Protein AF-A0A660V8K4-F1 (afdb_monomer_lite)

Structure (mmCIF, N/CA/C/O backbone):
data_AF-A0A660V8K4-F1
#
_entry.id   AF-A0A660V8K4-F1
#
loop_
_atom_site.group_PDB
_atom_site.id
_atom_site.type_symbol
_atom_site.label_atom_id
_atom_site.label_alt_id
_atom_site.label_comp_id
_atom_site.label_asym_id
_atom_site.label_entity_id
_atom_site.label_seq_id
_atom_site.pdbx_PDB_ins_code
_atom_site.Cartn_x
_atom_site.Cartn_y
_atom_site.Cartn_z
_atom_site.occupancy
_atom_site.B_iso_or_equiv
_atom_site.auth_seq_id
_atom_site.auth_comp_id
_atom_site.auth_asym_id
_atom_site.auth_atom_id
_atom_site.pdbx_PDB_model_num
ATOM 1 N N . ILE A 1 1 ? -31.124 21.808 49.977 1.00 45.78 1 ILE A N 1
ATOM 2 C CA . ILE A 1 1 ? -29.850 21.277 49.441 1.00 45.78 1 ILE A CA 1
ATOM 3 C C . ILE A 1 1 ? -30.256 20.210 48.441 1.00 45.78 1 ILE A C 1
ATOM 5 O O . ILE A 1 1 ? -30.903 19.254 48.846 1.00 45.78 1 ILE A O 1
ATOM 9 N N . GLY A 1 2 ? -30.081 20.495 47.149 1.00 57.16 2 GLY A N 1
ATOM 10 C CA . GLY A 1 2 ? -30.607 19.678 46.055 1.00 57.16 2 GLY A CA 1
ATOM 11 C C . GLY A 1 2 ? -29.902 18.330 45.997 1.00 57.16 2 GLY A C 1
ATOM 12 O O . GLY A 1 2 ? -28.682 18.285 45.872 1.00 57.16 2 GLY A O 1
ATOM 13 N N . GLY A 1 3 ? -30.671 17.253 46.140 1.00 69.81 3 GLY A N 1
ATOM 14 C CA . GLY A 1 3 ? -30.192 15.905 45.860 1.00 69.81 3 GLY A CA 1
ATOM 15 C C . GLY A 1 3 ? -29.973 15.713 44.360 1.00 69.81 3 GLY A C 1
ATOM 16 O O . GLY A 1 3 ? -30.538 16.446 43.546 1.00 69.81 3 GLY A O 1
ATOM 17 N N . ALA A 1 4 ? -29.150 14.729 44.004 1.00 77.06 4 ALA A N 1
ATOM 18 C CA . ALA A 1 4 ? -29.014 14.294 42.620 1.00 77.06 4 ALA A CA 1
ATOM 19 C C . ALA A 1 4 ? -30.390 13.886 42.063 1.00 77.06 4 ALA A C 1
ATOM 21 O O . ALA A 1 4 ? -31.110 13.103 42.686 1.00 77.06 4 ALA A O 1
ATOM 22 N N . THR A 1 5 ? -30.755 14.450 40.913 1.00 86.00 5 THR A N 1
ATOM 23 C CA . THR A 1 5 ? -31.985 14.121 40.185 1.00 86.00 5 THR A CA 1
ATOM 24 C C . THR A 1 5 ? -31.829 12.802 39.430 1.00 86.00 5 THR A C 1
ATOM 26 O O . THR A 1 5 ? -30.716 12.307 39.246 1.00 86.00 5 THR A O 1
ATOM 29 N N . GLU A 1 6 ? -32.942 12.249 38.950 1.00 85.25 6 GLU A N 1
ATOM 30 C CA . GLU A 1 6 ? -32.967 11.035 38.123 1.00 85.25 6 GLU A CA 1
ATOM 31 C C . GLU A 1 6 ? -32.012 11.124 36.916 1.00 85.25 6 GLU A C 1
ATOM 33 O O . GLU A 1 6 ? -31.232 10.208 36.667 1.00 85.25 6 GLU A O 1
ATOM 38 N N . GLU A 1 7 ? -31.965 12.274 36.238 1.00 86.88 7 GLU A N 1
ATOM 39 C CA . GLU A 1 7 ? -31.043 12.525 35.119 1.00 86.88 7 GLU A CA 1
ATOM 40 C C . GLU A 1 7 ? -29.567 12.345 35.506 1.00 86.88 7 GLU A C 1
ATOM 42 O O . GLU A 1 7 ? -28.760 11.856 34.714 1.00 86.88 7 GLU A O 1
ATOM 47 N N . THR A 1 8 ? -29.204 12.691 36.746 1.00 87.75 8 THR A N 1
ATOM 48 C CA . THR A 1 8 ? -27.831 12.526 37.243 1.00 87.75 8 THR A CA 1
ATOM 49 C C . THR A 1 8 ? -27.477 11.047 37.403 1.00 87.75 8 THR A C 1
ATOM 51 O O . THR A 1 8 ? -26.351 10.649 37.108 1.00 87.75 8 THR A O 1
ATOM 54 N N . ILE A 1 9 ? -28.433 10.221 37.840 1.00 86.62 9 ILE A N 1
ATOM 55 C CA . ILE A 1 9 ? -28.253 8.768 37.937 1.00 86.62 9 ILE A CA 1
ATOM 56 C C . ILE A 1 9 ? -28.098 8.153 36.548 1.00 86.62 9 ILE A C 1
ATOM 58 O O . ILE A 1 9 ? -27.158 7.390 36.329 1.00 86.62 9 ILE A O 1
ATOM 62 N N . ILE A 1 10 ? -28.947 8.537 35.593 1.00 89.00 10 ILE A N 1
ATOM 63 C CA . ILE A 1 10 ? -28.867 8.049 34.208 1.00 89.00 10 ILE A CA 1
ATOM 64 C C . ILE A 1 10 ? -27.494 8.372 33.602 1.00 89.00 10 ILE A C 1
ATOM 66 O O . ILE A 1 10 ? -26.856 7.499 33.011 1.00 89.00 10 ILE A O 1
ATOM 70 N N . ALA A 1 11 ? -26.993 9.594 33.803 1.00 90.38 11 ALA A N 1
ATOM 71 C CA . ALA A 1 11 ? -25.676 9.998 33.317 1.00 90.38 11 ALA A CA 1
ATOM 72 C C . ALA A 1 11 ? -24.533 9.182 33.951 1.00 90.38 11 ALA A C 1
ATOM 74 O O . ALA A 1 11 ? -23.645 8.720 33.235 1.00 90.38 11 ALA A O 1
ATOM 75 N N . ARG A 1 12 ? -24.577 8.947 35.271 1.00 88.69 12 ARG A N 1
ATOM 76 C CA . ARG A 1 12 ? -23.584 8.124 35.989 1.00 88.69 12 ARG A CA 1
ATOM 77 C C . ARG A 1 12 ? -23.581 6.671 35.515 1.00 88.69 12 ARG A C 1
ATOM 79 O O . ARG A 1 12 ? -22.513 6.084 35.347 1.00 88.69 12 ARG A O 1
ATOM 86 N N . VAL A 1 13 ? -24.760 6.094 35.273 1.00 89.94 13 VAL A N 1
ATOM 87 C CA . VAL A 1 13 ? -24.896 4.746 34.697 1.00 89.94 13 VAL A CA 1
ATOM 88 C C . VAL A 1 13 ? -24.304 4.708 33.290 1.00 89.94 13 VAL A C 1
ATOM 90 O O . VAL A 1 13 ? -23.501 3.823 32.995 1.00 89.94 13 VAL A O 1
ATOM 93 N N . GLY A 1 14 ? -24.611 5.702 32.453 1.00 91.06 14 GLY A N 1
ATOM 94 C CA . GLY A 1 14 ? -24.040 5.828 31.111 1.00 91.06 14 GLY A CA 1
ATOM 95 C C . GLY A 1 14 ? -22.510 5.916 31.119 1.00 91.06 14 GLY A C 1
ATOM 96 O O . GLY A 1 14 ? -21.842 5.164 30.409 1.00 91.06 14 GLY A O 1
ATOM 97 N N . GLU A 1 15 ? -21.937 6.768 31.970 1.00 90.62 15 GLU A N 1
ATOM 98 C CA . GLU A 1 15 ? -20.483 6.885 32.140 1.00 90.62 15 GLU A CA 1
ATOM 99 C C . GLU A 1 15 ? -19.859 5.566 32.620 1.00 90.62 15 GLU A C 1
ATOM 101 O O . GLU A 1 15 ? -18.829 5.124 32.097 1.00 90.62 15 GLU A O 1
ATOM 106 N N . GLY A 1 16 ? -20.500 4.904 33.587 1.00 90.31 16 GLY A N 1
ATOM 107 C CA . GLY A 1 16 ? -20.070 3.612 34.108 1.00 90.31 16 GLY A CA 1
ATOM 108 C C . GLY A 1 16 ? -19.994 2.543 33.019 1.00 90.31 16 GLY A C 1
ATOM 109 O O . GLY A 1 16 ? -19.004 1.803 32.963 1.00 90.31 16 GLY A O 1
ATOM 110 N N . ILE A 1 17 ? -21.000 2.488 32.141 1.00 90.19 17 ILE A N 1
ATOM 111 C CA . ILE A 1 17 ? -21.063 1.561 31.004 1.00 90.19 17 ILE A CA 1
ATOM 112 C C . ILE A 1 17 ? -19.926 1.854 30.023 1.00 90.19 17 ILE A C 1
ATOM 114 O O . ILE A 1 17 ? -19.121 0.965 29.739 1.00 90.19 17 ILE A O 1
ATOM 118 N N . VAL A 1 18 ? -19.795 3.105 29.568 1.00 91.62 18 VAL A N 1
ATOM 119 C CA . VAL A 1 18 ? -18.765 3.508 28.593 1.00 91.62 18 VAL A CA 1
ATOM 120 C C . VAL A 1 18 ? -17.361 3.231 29.125 1.00 91.62 18 VAL A C 1
ATOM 122 O O . VAL A 1 18 ? -16.522 2.677 28.414 1.00 91.62 18 VAL A O 1
ATOM 125 N N . THR A 1 19 ? -17.115 3.540 30.397 1.00 90.50 19 THR A N 1
ATOM 126 C CA . THR A 1 19 ? -15.820 3.296 31.041 1.00 90.50 19 THR A CA 1
ATOM 127 C C . THR A 1 19 ? -15.507 1.806 31.102 1.00 90.50 19 THR A C 1
ATOM 129 O O . THR A 1 19 ? -14.387 1.399 30.809 1.00 90.50 19 THR A O 1
ATOM 132 N N . THR A 1 20 ? -16.483 0.971 31.466 1.00 89.56 20 THR A N 1
ATOM 133 C CA . THR A 1 20 ? -16.289 -0.484 31.572 1.00 89.56 20 THR A CA 1
ATOM 134 C C . THR A 1 20 ? -15.977 -1.109 30.212 1.00 89.56 20 THR A C 1
ATOM 136 O O . THR A 1 20 ? -15.057 -1.918 30.116 1.00 89.56 20 THR A O 1
ATOM 139 N N . ILE A 1 21 ? -16.666 -0.674 29.152 1.00 89.50 21 ILE A N 1
ATOM 140 C CA . ILE A 1 21 ? -16.390 -1.114 27.777 1.00 89.50 21 ILE A CA 1
ATOM 141 C C . ILE A 1 21 ? -15.005 -0.636 27.321 1.00 89.50 21 ILE A C 1
ATOM 143 O O . ILE A 1 21 ? -14.232 -1.422 26.780 1.00 89.50 21 ILE A O 1
ATOM 147 N N . GLY A 1 22 ? -14.661 0.630 27.579 1.00 88.50 22 GLY A N 1
ATOM 148 C CA . GLY A 1 22 ? -13.367 1.209 27.201 1.00 88.50 22 GLY A CA 1
ATOM 149 C C . GLY A 1 22 ? -12.169 0.628 27.960 1.00 88.50 22 GLY A C 1
ATOM 150 O O . GLY A 1 22 ? -11.049 0.669 27.461 1.00 88.50 22 GLY A O 1
ATOM 151 N N . SER A 1 23 ? -12.401 0.062 29.147 1.00 88.50 23 SER A N 1
ATOM 152 C CA . SER A 1 23 ? -11.371 -0.604 29.957 1.00 88.50 23 SER A CA 1
ATOM 153 C C . SER A 1 23 ? -11.118 -2.053 29.528 1.00 88.50 23 SER A C 1
ATOM 155 O O . SER A 1 23 ? -10.160 -2.672 29.994 1.00 88.50 23 SER A O 1
ATOM 157 N N . ALA A 1 24 ? -11.986 -2.628 28.692 1.00 88.75 24 ALA A N 1
ATOM 158 C CA . ALA A 1 24 ? -11.856 -4.009 28.260 1.00 88.75 24 ALA A CA 1
ATOM 159 C C . ALA A 1 24 ? -10.699 -4.169 27.263 1.00 88.75 24 ALA A C 1
ATOM 161 O O . ALA A 1 24 ? -10.518 -3.367 26.350 1.00 88.75 24 ALA A O 1
ATOM 162 N N . ILE A 1 25 ? -9.936 -5.256 27.408 1.00 87.75 25 ILE A N 1
ATOM 163 C CA . ILE A 1 25 ? -8.772 -5.552 26.552 1.00 87.75 25 ILE A CA 1
ATOM 164 C C . ILE A 1 25 ? -9.200 -5.736 25.092 1.00 87.75 25 ILE A C 1
ATOM 166 O O . ILE A 1 25 ? -8.488 -5.351 24.166 1.00 87.75 25 ILE A O 1
ATOM 170 N N . THR A 1 26 ? -10.369 -6.340 24.874 1.00 87.75 26 THR A N 1
ATOM 171 C CA . THR A 1 26 ? -10.935 -6.534 23.540 1.00 87.75 26 THR A CA 1
ATOM 172 C C . THR A 1 26 ? -12.435 -6.279 23.571 1.00 87.75 26 THR A C 1
ATOM 174 O O . THR A 1 26 ? -13.109 -6.630 24.534 1.00 87.75 26 THR A O 1
ATOM 177 N N . TYR A 1 27 ? -12.996 -5.740 22.489 1.00 83.75 27 TYR A N 1
ATOM 178 C CA . TYR A 1 27 ? -14.453 -5.613 22.376 1.00 83.75 27 TYR A CA 1
ATOM 179 C C . TYR A 1 27 ? -15.152 -6.990 22.392 1.00 83.75 27 TYR A C 1
ATOM 181 O O . TYR A 1 27 ? -16.291 -7.104 22.830 1.00 83.75 27 TYR A O 1
ATOM 189 N N . LYS A 1 28 ? -14.454 -8.055 21.962 1.00 86.81 28 LYS A N 1
ATOM 190 C CA . LYS A 1 28 ? -14.974 -9.430 21.963 1.00 86.81 28 LYS A CA 1
ATOM 191 C C . LYS A 1 28 ? -15.277 -9.943 23.365 1.00 86.81 28 LYS A C 1
ATOM 193 O O . LYS A 1 28 ? -16.329 -10.536 23.552 1.00 86.81 28 LYS A O 1
ATOM 198 N N . SER A 1 29 ? -14.420 -9.664 24.350 1.00 87.69 29 SER A N 1
ATOM 199 C CA . SER A 1 29 ? -14.671 -10.102 25.730 1.00 87.69 29 SER A CA 1
ATOM 200 C C . SER A 1 29 ? -15.931 -9.471 26.326 1.00 87.69 29 SER A C 1
ATOM 202 O O . SER A 1 29 ? -16.556 -10.056 27.201 1.00 87.69 29 SER A O 1
ATOM 204 N N . VAL A 1 30 ? -16.308 -8.282 25.850 1.00 88.62 30 VAL A N 1
ATOM 205 C CA . VAL A 1 30 ? -17.554 -7.614 26.247 1.00 88.62 30 VAL A CA 1
ATOM 206 C C . VAL A 1 30 ? -18.763 -8.257 25.559 1.00 88.62 30 VAL A C 1
ATOM 208 O O . VAL A 1 30 ? -19.791 -8.453 26.195 1.00 88.62 30 VAL A O 1
ATOM 211 N N . LEU A 1 31 ? -18.630 -8.630 24.282 1.00 88.38 31 LEU A N 1
ATOM 212 C CA . LEU A 1 31 ? -19.688 -9.309 23.522 1.00 88.38 31 LEU A CA 1
ATOM 213 C C . LEU A 1 31 ? -19.955 -10.744 23.994 1.00 88.38 31 LEU A C 1
ATOM 215 O O . LEU A 1 31 ? -21.084 -11.208 23.908 1.00 88.38 31 LEU A O 1
ATOM 219 N N . GLU A 1 32 ? -18.934 -11.453 24.476 1.00 89.44 32 GLU A N 1
ATOM 220 C CA . GLU A 1 32 ? -19.084 -12.818 24.997 1.00 89.44 32 GLU A CA 1
ATOM 221 C C . GLU A 1 32 ? -19.920 -12.867 26.282 1.00 89.44 32 GLU A C 1
ATOM 223 O O . GLU A 1 32 ? -20.576 -13.873 26.548 1.00 89.44 32 GLU A O 1
ATOM 228 N N . ASN A 1 33 ? -19.895 -11.798 27.083 1.00 89.50 33 ASN A N 1
ATOM 229 C CA . ASN A 1 33 ? -20.639 -11.717 28.334 1.00 89.50 33 ASN A CA 1
ATOM 230 C C . ASN A 1 33 ? -21.046 -10.264 28.665 1.00 89.50 33 ASN A C 1
ATOM 232 O O . ASN A 1 33 ? -20.397 -9.615 29.497 1.00 89.50 33 ASN A O 1
ATOM 236 N N . PRO A 1 34 ? -22.118 -9.742 28.038 1.00 89.19 34 PRO A N 1
ATOM 237 C CA . PRO A 1 34 ? -22.562 -8.362 28.237 1.00 89.19 34 PRO A CA 1
ATOM 238 C C . PRO A 1 34 ? -23.011 -8.089 29.681 1.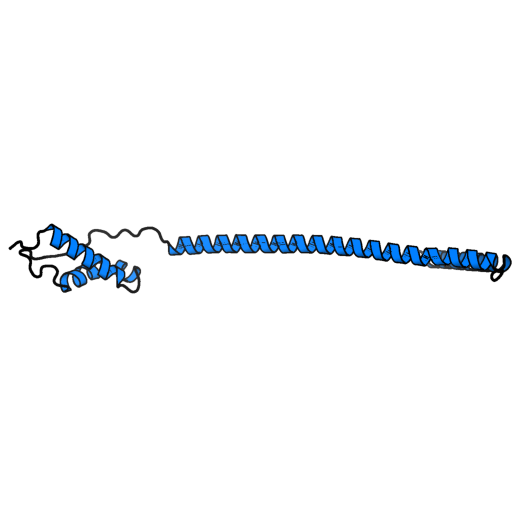00 89.19 34 PRO A C 1
ATOM 240 O O . PRO A 1 34 ? -22.756 -7.001 30.199 1.00 89.19 34 PRO A O 1
ATOM 243 N N . ASP A 1 35 ? -23.552 -9.087 30.389 1.00 89.94 35 ASP A N 1
ATOM 244 C CA . ASP A 1 35 ? -23.944 -8.983 31.807 1.00 89.94 35 ASP A CA 1
ATOM 245 C C . ASP A 1 35 ? -22.766 -8.637 32.738 1.00 89.94 35 ASP A C 1
ATOM 247 O O . ASP A 1 35 ? -22.945 -8.189 33.873 1.00 89.94 35 ASP A O 1
ATOM 251 N N . GLY A 1 36 ? -21.526 -8.832 32.280 1.00 89.19 36 GLY A N 1
ATOM 252 C CA . GLY A 1 36 ? -20.341 -8.362 32.992 1.00 89.19 36 GLY A CA 1
ATOM 253 C C . GLY A 1 36 ? -20.317 -6.839 33.158 1.00 89.19 36 GLY A C 1
ATOM 254 O O . GLY A 1 36 ? -19.850 -6.346 34.187 1.00 89.19 36 GLY A O 1
ATOM 255 N N . ILE A 1 37 ? -20.863 -6.094 32.189 1.00 89.75 37 ILE A N 1
ATOM 256 C CA . ILE A 1 37 ? -20.96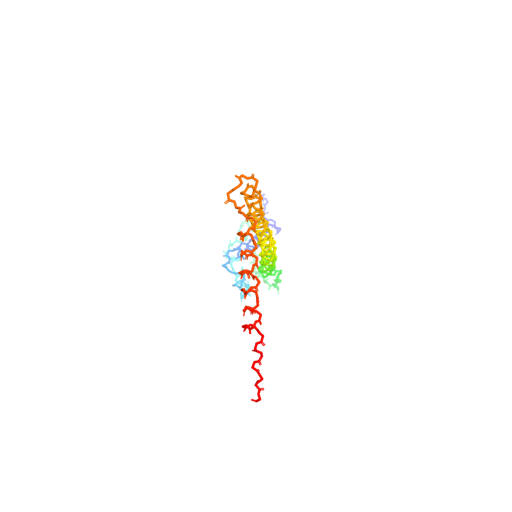0 -4.633 32.249 1.00 89.75 37 ILE A CA 1
ATOM 257 C C . ILE A 1 37 ? -21.870 -4.225 33.405 1.00 89.75 37 ILE A C 1
ATOM 259 O O . ILE A 1 37 ? -21.453 -3.433 34.246 1.00 89.75 37 ILE A O 1
ATOM 263 N N . SER A 1 38 ? -23.085 -4.772 33.484 1.00 90.38 38 SER A N 1
ATOM 264 C CA . SER A 1 38 ? -24.061 -4.370 34.501 1.00 90.38 38 SER A CA 1
ATOM 265 C C . SER A 1 38 ? -23.540 -4.614 35.915 1.00 90.38 38 SER A C 1
ATOM 267 O O . SER A 1 38 ? -23.605 -3.715 36.753 1.00 90.38 38 SER A O 1
ATOM 269 N N . LYS A 1 39 ? -22.912 -5.770 36.167 1.00 89.25 39 LYS A N 1
ATOM 270 C CA . LYS A 1 39 ? -22.291 -6.090 37.466 1.00 89.25 39 LYS A CA 1
ATOM 271 C C . LYS A 1 39 ? -21.144 -5.147 37.821 1.00 89.25 39 LYS A C 1
ATOM 273 O O . LYS A 1 39 ? -21.069 -4.669 38.953 1.00 89.25 39 LYS A O 1
ATOM 278 N N . ALA A 1 40 ? -20.257 -4.864 36.868 1.00 88.38 40 ALA A N 1
ATOM 279 C CA . ALA A 1 40 ? -19.140 -3.949 37.090 1.00 88.38 40 ALA A CA 1
ATOM 280 C C . ALA A 1 40 ? -19.624 -2.513 37.353 1.00 88.38 40 ALA A C 1
ATOM 282 O O . ALA A 1 40 ? -19.062 -1.816 38.197 1.00 88.38 40 ALA A O 1
ATOM 283 N N . VAL A 1 41 ? -20.692 -2.088 36.680 1.00 89.31 41 VAL A N 1
ATOM 284 C CA . VAL A 1 41 ? -21.308 -0.764 36.833 1.00 89.31 41 VAL A CA 1
ATOM 285 C C . VAL A 1 41 ? -22.049 -0.639 38.170 1.00 89.31 41 VAL A C 1
ATOM 287 O O . VAL A 1 41 ? -21.836 0.344 38.877 1.00 89.31 41 VAL A O 1
ATOM 290 N N . LEU A 1 42 ? -22.812 -1.658 38.580 1.00 88.56 42 LEU A N 1
ATOM 291 C CA . LEU A 1 42 ? -23.452 -1.741 39.904 1.00 88.56 42 LEU A CA 1
ATOM 292 C C . LEU A 1 42 ? -22.422 -1.707 41.046 1.00 88.56 42 LEU A C 1
ATOM 294 O O . LEU A 1 42 ? -22.614 -1.000 42.032 1.00 88.56 42 LEU A O 1
ATOM 298 N N . SER A 1 43 ? -21.284 -2.397 40.894 1.00 86.06 43 SER A N 1
ATOM 299 C CA . SER A 1 43 ? -20.228 -2.439 41.922 1.00 86.06 43 SER A CA 1
ATOM 300 C C . SER A 1 43 ? -19.565 -1.087 42.222 1.00 86.06 43 SER A C 1
ATOM 302 O O . SER A 1 43 ? -18.946 -0.929 43.273 1.00 86.06 43 SER A O 1
ATOM 304 N N . LYS A 1 44 ? -19.701 -0.099 41.326 1.00 85.50 44 LYS A N 1
ATOM 305 C CA . LYS A 1 44 ? -19.132 1.248 41.491 1.00 85.50 44 LYS A CA 1
ATOM 306 C C . LYS A 1 44 ? -19.966 2.170 42.394 1.00 85.50 44 LYS A C 1
ATOM 308 O O . LYS A 1 44 ? -19.495 3.264 42.688 1.00 85.50 44 LYS A O 1
ATOM 313 N N . GLY A 1 45 ? -21.156 1.752 42.845 1.00 82.88 45 GLY A N 1
ATOM 314 C CA . GLY A 1 45 ? -21.973 2.510 43.808 1.00 82.88 45 GLY A CA 1
ATOM 315 C C . GLY A 1 45 ? -22.492 3.843 43.257 1.00 82.88 45 GLY A C 1
ATOM 316 O O . GLY A 1 45 ? -22.237 4.907 43.818 1.00 82.88 45 GLY A O 1
ATOM 317 N N . LEU A 1 46 ? -23.171 3.799 42.109 1.00 83.56 46 LEU A N 1
ATOM 318 C CA . LEU A 1 46 ? -23.607 4.986 41.354 1.00 83.56 46 LEU A CA 1
ATOM 319 C C . LEU A 1 46 ? -24.750 5.770 42.024 1.00 83.56 46 LEU A C 1
ATOM 321 O O . LEU A 1 46 ? -24.929 6.965 41.763 1.00 83.56 46 LEU A O 1
ATOM 325 N N . ASP A 1 47 ? -25.482 5.092 42.900 1.00 82.94 47 ASP A N 1
ATOM 326 C CA . ASP A 1 47 ? -26.563 5.568 43.760 1.00 82.94 47 ASP A CA 1
ATOM 327 C C . ASP A 1 47 ? -26.069 6.350 44.992 1.00 82.94 47 ASP A C 1
ATOM 329 O O . ASP A 1 47 ? -26.859 7.021 45.666 1.00 82.94 47 ASP A O 1
ATOM 333 N N . ALA A 1 48 ? -24.755 6.353 45.251 1.00 83.38 48 ALA A N 1
ATOM 334 C CA . ALA A 1 48 ? -24.160 7.061 46.377 1.00 83.38 48 ALA A CA 1
ATOM 335 C C . ALA A 1 48 ? -24.503 8.564 46.374 1.00 83.38 48 ALA A C 1
ATOM 337 O O . ALA A 1 48 ? -24.269 9.302 45.403 1.00 83.38 48 ALA A O 1
ATOM 338 N N . GLY A 1 49 ? -25.035 9.029 47.509 1.00 80.25 49 GLY A N 1
ATOM 339 C CA . GLY A 1 49 ? -25.413 10.428 47.721 1.00 80.25 49 GLY A CA 1
ATOM 340 C C . GLY A 1 49 ? -26.698 10.849 47.003 1.00 80.25 49 GLY A C 1
ATOM 341 O O . GLY A 1 49 ? -26.907 12.044 46.787 1.00 80.25 49 GLY A O 1
ATOM 342 N N . THR A 1 50 ? -27.543 9.891 46.616 1.00 83.75 50 THR A N 1
ATOM 343 C CA . THR A 1 50 ? -28.829 10.141 45.952 1.00 83.75 50 THR A CA 1
ATOM 344 C C . THR A 1 50 ? -29.985 9.528 46.749 1.00 83.75 50 THR A C 1
ATOM 346 O O . THR A 1 50 ? -29.761 8.747 47.669 1.00 83.75 50 THR A O 1
ATOM 349 N N . ALA A 1 51 ? -31.226 9.915 46.437 1.00 85.62 51 ALA A N 1
ATOM 350 C CA . ALA A 1 51 ? -32.427 9.318 47.036 1.00 85.62 51 ALA A CA 1
ATOM 351 C C . ALA A 1 51 ? -32.943 8.093 46.252 1.00 85.62 51 ALA A C 1
ATOM 353 O O . ALA A 1 51 ? -34.020 7.584 46.556 1.00 85.62 51 ALA A O 1
ATOM 354 N N . PHE A 1 52 ? -32.207 7.663 45.224 1.00 84.19 52 PHE A N 1
ATOM 355 C CA . PHE A 1 52 ? -32.563 6.557 44.343 1.00 84.19 52 PHE A CA 1
ATOM 356 C C . PHE A 1 52 ? -31.708 5.333 44.670 1.00 84.19 52 PHE A C 1
ATOM 358 O O . PHE A 1 52 ? -30.547 5.476 45.038 1.00 84.19 52 PHE A O 1
ATOM 365 N N . GLU A 1 53 ? -32.278 4.145 44.490 1.00 85.12 53 GLU A N 1
ATOM 366 C CA . GLU A 1 53 ? -31.588 2.859 44.612 1.00 85.12 53 GLU A CA 1
ATOM 367 C C . GLU A 1 53 ? -31.691 2.126 43.269 1.00 85.12 53 GLU A C 1
ATOM 369 O O . GLU A 1 53 ? -32.774 2.038 42.682 1.00 85.12 53 GLU A O 1
ATOM 374 N N . ILE A 1 54 ? -30.562 1.637 42.752 1.00 85.94 54 ILE A N 1
ATOM 375 C CA . ILE A 1 54 ? -30.524 0.912 41.477 1.00 85.94 54 ILE A CA 1
ATOM 376 C C . ILE A 1 54 ? -30.750 -0.572 41.764 1.00 85.94 54 ILE A C 1
ATOM 378 O O . ILE A 1 54 ? -29.883 -1.232 42.328 1.00 85.94 54 ILE A O 1
ATOM 382 N N . LEU A 1 55 ? -31.899 -1.107 41.344 1.00 89.25 55 LEU A N 1
ATOM 383 C CA . LEU A 1 55 ? -32.245 -2.510 41.586 1.00 89.25 55 LEU A CA 1
ATOM 384 C C . LEU A 1 55 ? -31.504 -3.466 40.635 1.00 89.25 55 LEU A C 1
ATOM 386 O O . LEU A 1 55 ? -30.840 -4.405 41.071 1.00 89.25 55 LEU A O 1
ATOM 390 N N . SER A 1 56 ? -31.612 -3.222 39.328 1.00 88.38 56 SER A N 1
ATOM 391 C CA . SER A 1 56 ? -30.921 -3.977 38.281 1.00 88.38 56 SER A CA 1
ATOM 392 C C . SER A 1 56 ? -30.579 -3.075 37.100 1.00 88.38 56 SER A C 1
ATOM 394 O O . SER A 1 56 ? -31.186 -2.024 36.889 1.00 88.38 56 SER A O 1
ATOM 396 N N . ILE A 1 57 ? -29.573 -3.494 36.337 1.00 88.38 57 ILE A N 1
ATOM 397 C CA . ILE A 1 57 ? -29.227 -2.919 35.040 1.00 88.38 57 ILE A CA 1
ATOM 398 C C . ILE A 1 57 ? -29.215 -4.091 34.069 1.00 88.38 57 ILE A C 1
ATOM 400 O O . ILE A 1 57 ? -28.360 -4.968 34.181 1.00 88.38 57 ILE A O 1
ATOM 404 N N . ASP A 1 58 ? -30.150 -4.094 33.131 1.00 91.00 58 ASP A N 1
ATOM 405 C CA . ASP A 1 58 ? -30.302 -5.168 32.156 1.00 91.00 58 ASP A CA 1
ATOM 406 C C . ASP A 1 58 ? -29.930 -4.660 30.761 1.00 91.00 58 ASP A C 1
ATOM 408 O O . ASP A 1 58 ? -30.255 -3.532 30.382 1.00 91.00 58 ASP A O 1
ATOM 412 N N . ILE A 1 59 ? -29.221 -5.490 29.996 1.00 89.25 59 ILE A N 1
ATOM 413 C CA . ILE A 1 59 ? -28.850 -5.190 28.611 1.00 89.25 59 ILE A CA 1
ATOM 414 C C . ILE A 1 59 ? -29.839 -5.910 27.704 1.00 89.25 59 ILE A C 1
ATOM 416 O O . ILE A 1 59 ? -29.893 -7.136 27.688 1.00 89.25 59 ILE A O 1
ATOM 420 N N . ALA A 1 60 ? -30.632 -5.137 26.963 1.00 89.81 60 ALA A N 1
ATOM 421 C CA . ALA A 1 60 ? -31.653 -5.689 26.078 1.00 89.81 60 ALA A CA 1
ATOM 422 C C . ALA A 1 60 ? -31.068 -6.213 24.757 1.00 89.81 60 ALA A C 1
ATOM 424 O O . ALA A 1 60 ? -31.461 -7.284 24.304 1.00 89.81 60 ALA A O 1
ATOM 425 N N . ASP A 1 61 ? -30.147 -5.463 24.148 1.00 88.31 61 ASP A N 1
ATOM 426 C CA . ASP A 1 61 ? -29.505 -5.816 22.880 1.00 88.31 61 ASP A CA 1
ATOM 427 C C . ASP A 1 61 ? -28.144 -5.116 22.742 1.00 88.31 61 ASP A C 1
ATOM 429 O O . ASP A 1 61 ? -27.900 -4.083 23.377 1.00 88.31 61 ASP A O 1
ATOM 433 N N . VAL A 1 62 ? -27.252 -5.682 21.926 1.00 85.94 62 VAL A N 1
ATOM 434 C CA . VAL A 1 62 ? -25.929 -5.119 21.631 1.00 85.94 62 VAL A CA 1
ATOM 435 C C . VAL A 1 62 ? -25.674 -5.146 20.129 1.00 85.94 62 VAL A C 1
ATOM 437 O O . VAL A 1 62 ? -25.303 -6.171 19.558 1.00 85.94 62 VAL A O 1
ATOM 440 N N . ASP A 1 63 ? -25.770 -3.975 19.508 1.00 87.81 63 ASP A N 1
ATOM 441 C CA . ASP A 1 63 ? -25.442 -3.796 18.100 1.00 87.81 63 ASP A CA 1
ATOM 442 C C . ASP A 1 63 ? -23.954 -3.492 17.898 1.00 87.81 63 ASP A C 1
ATOM 444 O O . ASP A 1 63 ? -23.398 -2.524 18.427 1.00 87.81 63 ASP A O 1
ATOM 448 N N . VAL A 1 64 ? -23.300 -4.292 17.058 1.00 85.88 64 VAL A N 1
ATOM 449 C CA . VAL A 1 64 ? -21.957 -3.992 16.554 1.00 85.88 64 VAL A CA 1
ATOM 450 C C . VAL A 1 64 ? -22.052 -3.170 15.276 1.00 85.88 64 VAL A C 1
ATOM 452 O O . VAL A 1 64 ? -22.657 -3.580 14.289 1.00 85.88 64 VAL A O 1
ATOM 455 N N . GLY A 1 65 ? -21.408 -2.004 15.294 1.00 86.19 65 GLY A N 1
ATOM 456 C CA . GLY A 1 65 ? -21.302 -1.132 14.133 1.00 86.19 65 GLY A CA 1
ATOM 457 C C . GLY A 1 65 ? -20.278 -1.614 13.100 1.00 86.19 65 GLY A C 1
ATOM 458 O O . GLY A 1 65 ? -19.992 -2.797 12.921 1.00 86.19 65 GLY A O 1
ATOM 459 N N . VAL A 1 66 ? -19.689 -0.655 12.395 1.00 86.94 66 VAL A N 1
ATOM 460 C CA . VAL A 1 66 ? -18.770 -0.931 11.290 1.00 86.94 66 VAL A CA 1
ATOM 461 C C . VAL A 1 66 ? -17.430 -1.468 11.796 1.00 86.94 66 VAL A C 1
ATOM 463 O O . VAL A 1 66 ? -16.801 -0.895 12.685 1.00 86.94 66 VAL A O 1
ATOM 466 N N . ASN A 1 67 ? -16.932 -2.529 11.158 1.00 85.62 67 ASN A N 1
ATOM 467 C CA . ASN A 1 67 ? -15.585 -3.032 11.407 1.00 85.62 67 ASN A CA 1
ATOM 468 C C . ASN A 1 67 ? -14.534 -2.137 10.726 1.00 85.62 67 ASN A C 1
ATOM 470 O O . ASN A 1 67 ? -14.095 -2.393 9.601 1.00 85.62 67 ASN A O 1
ATOM 474 N N . VAL A 1 68 ? -14.124 -1.082 11.434 1.00 86.44 68 VAL A N 1
ATOM 475 C CA . VAL A 1 68 ? -13.118 -0.110 10.974 1.00 86.44 68 VAL A CA 1
ATOM 476 C C . VAL A 1 68 ? -11.782 -0.790 10.657 1.00 86.44 68 VAL A C 1
ATOM 478 O O . VAL A 1 68 ? -11.110 -0.413 9.702 1.00 86.44 68 VAL A O 1
ATOM 481 N N . GLY A 1 69 ? -11.413 -1.839 11.400 1.00 87.56 69 GLY A N 1
ATOM 482 C CA . GLY A 1 69 ? -10.176 -2.588 11.166 1.00 87.56 69 GLY A CA 1
ATOM 483 C C . GLY A 1 69 ? -10.145 -3.259 9.792 1.00 87.56 69 GLY A C 1
ATOM 484 O O . GLY A 1 69 ? -9.169 -3.112 9.061 1.00 87.56 69 GLY A O 1
ATOM 485 N N . ALA A 1 70 ? -11.230 -3.934 9.405 1.00 90.06 70 ALA A N 1
ATOM 486 C CA . ALA A 1 70 ? -11.345 -4.560 8.086 1.00 90.06 70 ALA A CA 1
ATOM 487 C C . ALA A 1 70 ? -11.333 -3.522 6.951 1.00 90.06 70 ALA A C 1
ATOM 489 O O . ALA A 1 70 ? -10.695 -3.736 5.920 1.00 90.06 70 ALA A O 1
ATOM 490 N N . GLN A 1 71 ? -11.992 -2.376 7.151 1.00 92.62 71 GLN A N 1
ATOM 491 C CA . GLN A 1 71 ? -11.976 -1.283 6.176 1.00 92.62 71 GLN A CA 1
ATOM 492 C C . GLN A 1 71 ? -10.578 -0.687 5.997 1.00 92.62 71 GLN A C 1
ATOM 494 O O . GLN A 1 71 ? -10.134 -0.509 4.866 1.00 92.62 71 GLN A O 1
ATOM 499 N N . LEU A 1 72 ? -9.864 -0.425 7.095 1.00 93.75 72 LEU A N 1
ATOM 500 C CA . LEU A 1 72 ? -8.491 0.077 7.048 1.00 93.75 72 LEU A CA 1
ATOM 501 C C . LEU A 1 72 ? -7.550 -0.924 6.375 1.00 93.75 72 LEU A C 1
ATOM 503 O O . LEU A 1 72 ? -6.745 -0.527 5.538 1.00 93.75 72 LEU A O 1
ATOM 507 N N . GLN A 1 73 ? -7.685 -2.218 6.679 1.00 93.81 73 GLN A N 1
ATOM 508 C CA . GLN A 1 73 ? -6.911 -3.273 6.019 1.00 93.81 73 GLN A CA 1
ATOM 509 C C . GLN A 1 73 ? -7.179 -3.319 4.510 1.00 93.81 73 GLN A C 1
ATOM 511 O O . GLN A 1 73 ? -6.235 -3.405 3.725 1.00 93.81 73 GLN A O 1
ATOM 516 N N . GLY A 1 74 ? -8.444 -3.208 4.093 1.00 96.69 74 GLY A N 1
ATOM 517 C CA . GLY A 1 74 ? -8.816 -3.139 2.679 1.00 96.69 74 GLY A CA 1
ATOM 518 C C . GLY A 1 74 ? -8.236 -1.908 1.979 1.00 96.69 74 GLY A C 1
ATOM 519 O O . GLY A 1 74 ? -7.595 -2.034 0.937 1.00 96.69 74 GLY A O 1
ATOM 520 N N . ALA A 1 75 ? -8.385 -0.730 2.587 1.00 95.19 75 ALA A N 1
ATOM 521 C CA . ALA A 1 75 ? -7.843 0.520 2.057 1.00 95.19 75 ALA A CA 1
ATOM 522 C C . ALA A 1 75 ? -6.310 0.486 1.951 1.00 95.19 75 ALA A C 1
ATOM 524 O O . ALA A 1 75 ? -5.731 0.977 0.980 1.00 95.19 75 ALA A O 1
ATOM 525 N N . GLN A 1 76 ? -5.639 -0.131 2.926 1.00 95.50 76 GLN A N 1
ATOM 526 C CA . GLN A 1 76 ? -4.191 -0.293 2.910 1.00 95.50 76 GLN A CA 1
ATOM 527 C C . GLN A 1 76 ? -3.737 -1.231 1.787 1.00 95.50 76 GLN A C 1
ATOM 529 O O . GLN A 1 76 ? -2.818 -0.882 1.045 1.00 95.50 76 GLN A O 1
ATOM 534 N N . ALA A 1 77 ? -4.430 -2.354 1.586 1.00 96.56 77 ALA A N 1
ATOM 535 C CA . ALA A 1 77 ? -4.158 -3.268 0.478 1.00 96.56 77 ALA A CA 1
ATOM 536 C C . ALA A 1 77 ? -4.364 -2.600 -0.894 1.00 96.56 77 ALA A C 1
ATOM 538 O O . ALA A 1 77 ? -3.570 -2.800 -1.815 1.00 96.56 77 ALA A O 1
ATOM 539 N N . GLU A 1 78 ? -5.394 -1.765 -1.036 1.00 96.31 78 GLU A N 1
ATOM 540 C CA . GLU A 1 78 ? -5.635 -1.007 -2.265 1.00 96.31 78 GLU A CA 1
ATOM 541 C C . GLU A 1 78 ? -4.524 0.022 -2.530 1.00 96.31 78 GLU A C 1
ATOM 543 O O . GLU A 1 78 ? -4.026 0.146 -3.656 1.00 96.31 78 GLU A O 1
ATOM 548 N N . ALA A 1 79 ? -4.071 0.719 -1.485 1.00 96.94 79 ALA A N 1
ATOM 549 C CA . ALA A 1 79 ? -2.951 1.649 -1.574 1.00 96.94 79 ALA A CA 1
ATOM 550 C C . ALA A 1 79 ? -1.633 0.943 -1.942 1.00 96.94 79 ALA A C 1
ATOM 552 O O . ALA A 1 79 ? -0.854 1.473 -2.742 1.00 96.94 79 ALA A O 1
ATOM 553 N N . ASP A 1 80 ? -1.385 -0.248 -1.393 1.00 96.19 80 ASP A N 1
ATOM 554 C CA . ASP A 1 80 ? -0.221 -1.076 -1.722 1.00 96.19 80 ASP A CA 1
ATOM 555 C C . ASP A 1 80 ? -0.269 -1.549 -3.180 1.00 96.19 80 ASP A C 1
ATOM 557 O O . ASP A 1 80 ? 0.713 -1.412 -3.913 1.00 96.19 80 ASP A O 1
ATOM 561 N N . LEU A 1 81 ? -1.434 -2.005 -3.647 1.00 97.19 81 LEU A N 1
ATOM 562 C CA . LEU A 1 81 ? -1.650 -2.400 -5.039 1.00 97.19 81 LEU A CA 1
ATOM 563 C C . LEU A 1 81 ? -1.397 -1.228 -5.996 1.00 97.19 81 LEU A C 1
ATOM 565 O O . LEU A 1 81 ? -0.744 -1.394 -7.031 1.00 97.19 81 LEU A O 1
ATOM 569 N N . LYS A 1 82 ? -1.868 -0.026 -5.650 1.00 96.56 82 LYS A N 1
ATOM 570 C CA . LYS A 1 82 ? -1.638 1.186 -6.446 1.00 96.56 82 LYS A CA 1
ATOM 571 C C . LYS A 1 82 ? -0.156 1.566 -6.496 1.00 96.56 82 LYS A C 1
ATOM 573 O O . LYS A 1 82 ? 0.341 1.890 -7.575 1.00 96.56 82 LYS A O 1
ATOM 578 N N . ARG A 1 83 ? 0.560 1.479 -5.369 1.00 96.38 83 ARG A N 1
ATOM 579 C CA . ARG A 1 83 ? 2.017 1.702 -5.317 1.00 96.38 83 ARG A CA 1
ATOM 580 C C . ARG A 1 83 ? 2.774 0.697 -6.180 1.00 96.38 83 ARG A C 1
ATOM 582 O O . ARG A 1 83 ? 3.587 1.110 -7.004 1.00 96.38 83 ARG A O 1
ATOM 589 N N . ALA A 1 84 ? 2.452 -0.589 -6.064 1.00 96.19 84 ALA A N 1
ATOM 590 C CA . ALA A 1 84 ? 3.094 -1.641 -6.847 1.00 96.19 84 ALA A CA 1
ATOM 591 C C . ALA A 1 84 ? 2.882 -1.454 -8.360 1.00 96.19 84 ALA A C 1
ATOM 593 O O . ALA A 1 84 ? 3.822 -1.595 -9.144 1.00 96.19 84 ALA A O 1
ATOM 594 N N . LYS A 1 85 ? 1.667 -1.077 -8.786 1.00 96.19 85 LYS A N 1
ATOM 595 C CA . LYS A 1 85 ? 1.383 -0.752 -10.194 1.00 96.19 85 LYS A CA 1
ATOM 596 C C . LYS A 1 85 ? 2.206 0.438 -10.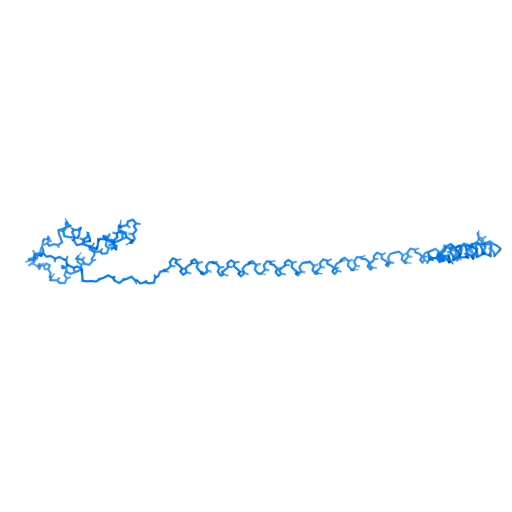689 1.00 96.19 85 LYS A C 1
ATOM 598 O O . LYS A 1 85 ? 2.816 0.342 -11.752 1.00 96.19 85 LYS A O 1
ATOM 603 N N . ALA A 1 86 ? 2.265 1.522 -9.915 1.00 96.06 86 ALA A N 1
ATOM 604 C CA . ALA A 1 86 ? 3.043 2.707 -10.273 1.00 96.06 86 ALA A CA 1
ATOM 605 C C . ALA A 1 86 ? 4.546 2.399 -10.393 1.00 96.06 86 ALA A C 1
ATOM 607 O O . ALA A 1 86 ? 5.220 2.881 -11.303 1.00 96.06 86 ALA A O 1
ATOM 608 N N . GLU A 1 87 ? 5.082 1.555 -9.512 1.00 95.69 87 GLU A N 1
ATOM 609 C CA . GLU A 1 87 ? 6.482 1.135 -9.570 1.00 95.69 87 GLU A CA 1
ATOM 610 C C . GLU A 1 87 ? 6.773 0.243 -10.786 1.00 95.69 87 GLU A C 1
ATOM 612 O O . GLU A 1 87 ? 7.790 0.424 -11.465 1.00 95.69 87 GLU A O 1
ATOM 617 N N . ALA A 1 88 ? 5.854 -0.664 -11.124 1.00 95.81 88 ALA A N 1
ATOM 618 C CA . ALA A 1 88 ? 5.950 -1.475 -12.333 1.00 95.81 88 ALA A CA 1
ATOM 619 C C . ALA A 1 88 ? 5.930 -0.612 -13.609 1.00 95.81 88 ALA A C 1
ATOM 621 O O . ALA A 1 88 ? 6.727 -0.845 -14.522 1.00 95.81 88 ALA A O 1
ATOM 622 N N . GLU A 1 89 ? 5.074 0.411 -13.667 1.00 94.69 89 GLU A N 1
ATOM 623 C CA . GLU A 1 89 ? 5.048 1.376 -14.772 1.00 94.69 89 GLU A CA 1
ATOM 624 C C . GLU A 1 89 ? 6.332 2.201 -14.847 1.00 94.69 89 GLU A C 1
ATOM 626 O O . GLU A 1 89 ? 6.927 2.299 -15.921 1.00 94.69 89 GLU A O 1
ATOM 631 N N . LYS A 1 90 ? 6.825 2.716 -13.714 1.00 95.25 90 LYS A N 1
ATOM 632 C CA . LYS A 1 90 ? 8.107 3.431 -13.653 1.00 95.25 90 LYS A CA 1
ATOM 633 C C . LYS A 1 90 ? 9.242 2.564 -14.198 1.00 95.25 90 LYS A C 1
ATOM 635 O O . LYS A 1 90 ? 10.061 3.034 -14.985 1.00 95.25 90 LYS A O 1
ATOM 640 N N . ARG A 1 91 ? 9.283 1.282 -13.819 1.00 94.56 91 ARG A N 1
ATOM 641 C CA . ARG A 1 91 ? 10.294 0.333 -14.305 1.00 94.56 91 ARG A CA 1
ATOM 642 C C . ARG A 1 91 ? 10.187 0.096 -15.810 1.00 94.56 91 ARG A C 1
ATOM 644 O O . ARG A 1 91 ? 11.219 0.050 -16.475 1.00 94.56 91 ARG A O 1
ATOM 651 N N . ARG A 1 92 ? 8.971 -0.017 -16.352 1.00 95.06 92 ARG A N 1
ATOM 652 C CA . ARG A 1 92 ? 8.750 -0.117 -17.805 1.00 95.06 92 ARG A CA 1
ATOM 653 C C . ARG A 1 92 ? 9.223 1.138 -18.533 1.00 95.06 92 ARG A C 1
ATOM 655 O O . ARG A 1 92 ? 9.967 1.017 -19.498 1.00 95.06 92 ARG A O 1
ATOM 662 N N . ALA A 1 93 ? 8.863 2.322 -18.043 1.00 95.50 93 ALA A N 1
ATOM 663 C CA . ALA A 1 93 ? 9.287 3.587 -18.636 1.00 95.50 93 ALA A CA 1
ATOM 664 C C . ALA A 1 93 ? 10.818 3.733 -18.641 1.00 95.50 93 ALA A C 1
ATOM 666 O O . ALA A 1 93 ? 11.400 4.085 -19.664 1.00 95.50 93 ALA A O 1
ATOM 667 N N . MET A 1 94 ? 11.486 3.382 -17.535 1.00 95.81 94 MET A N 1
ATOM 668 C CA . MET A 1 94 ? 12.952 3.391 -17.459 1.00 95.81 94 MET A CA 1
ATOM 669 C C . MET A 1 94 ? 13.602 2.384 -18.416 1.00 95.81 94 MET A C 1
ATOM 671 O O . MET A 1 94 ? 14.657 2.674 -18.974 1.00 95.81 94 MET A O 1
ATOM 675 N N . ALA A 1 95 ? 12.994 1.212 -18.619 1.00 95.81 95 ALA A N 1
ATOM 676 C CA . ALA A 1 95 ? 13.503 0.226 -19.570 1.00 95.81 95 ALA A CA 1
ATOM 677 C C . ALA A 1 95 ? 13.435 0.746 -21.013 1.00 95.81 95 ALA A C 1
ATOM 679 O O . ALA A 1 95 ? 14.427 0.658 -21.730 1.00 95.81 95 ALA A O 1
ATOM 680 N N . VAL A 1 96 ? 12.309 1.354 -21.400 1.00 95.62 96 VAL A N 1
ATOM 681 C CA . VAL A 1 96 ? 12.144 1.973 -22.726 1.00 95.62 96 VAL A CA 1
ATOM 682 C C . VAL A 1 96 ? 13.123 3.131 -22.914 1.00 95.62 96 VAL A C 1
ATOM 684 O O . VAL A 1 96 ? 13.772 3.218 -23.950 1.00 95.62 96 VAL A O 1
ATOM 687 N N . ALA A 1 97 ? 13.286 3.997 -21.910 1.00 95.44 97 ALA A N 1
ATOM 688 C CA . ALA A 1 97 ? 14.251 5.095 -21.975 1.00 95.44 97 ALA A CA 1
ATOM 689 C C . ALA A 1 97 ? 15.684 4.580 -22.188 1.00 95.44 97 ALA A C 1
ATOM 691 O O . ALA A 1 97 ? 16.382 5.059 -23.077 1.00 95.44 97 ALA A O 1
ATOM 692 N N . ARG A 1 98 ? 16.092 3.544 -21.443 1.00 95.44 98 ARG A N 1
ATOM 693 C CA . ARG A 1 98 ? 17.409 2.915 -21.603 1.00 95.44 98 ARG A CA 1
ATOM 694 C C . ARG A 1 98 ? 17.587 2.283 -22.982 1.00 95.44 98 ARG A C 1
ATOM 696 O O . ARG A 1 98 ? 18.669 2.358 -23.551 1.00 95.44 98 ARG A O 1
ATOM 703 N N . GLU A 1 99 ? 16.550 1.651 -23.522 1.00 94.94 99 GLU A N 1
ATOM 704 C CA . GLU A 1 99 ? 16.591 1.106 -24.879 1.00 94.94 99 GLU A CA 1
ATOM 705 C C . GLU A 1 99 ? 16.842 2.217 -25.909 1.00 94.94 99 GLU A C 1
ATOM 707 O O . GLU A 1 99 ? 17.721 2.075 -26.757 1.00 94.94 99 GLU A O 1
ATOM 712 N N . GLN A 1 100 ? 16.156 3.357 -25.780 1.00 95.31 100 GLN A N 1
ATOM 713 C CA . GLN A 1 100 ? 16.377 4.518 -26.648 1.00 95.31 100 GLN A CA 1
ATOM 714 C C . GLN A 1 100 ? 17.787 5.105 -26.498 1.00 95.31 100 GLN A C 1
ATOM 716 O O . GLN A 1 100 ? 18.434 5.397 -27.503 1.00 95.31 100 GLN A O 1
ATOM 721 N N . GLU A 1 101 ? 18.304 5.222 -25.272 1.00 95.25 101 GLU A N 1
ATOM 722 C CA . GLU A 1 101 ? 19.687 5.652 -25.018 1.00 95.25 101 GLU A CA 1
ATOM 723 C C . GLU A 1 101 ? 20.706 4.721 -25.690 1.00 95.25 101 GLU A C 1
ATOM 725 O O . GLU A 1 101 ? 21.660 5.182 -26.317 1.00 95.25 101 GLU A O 1
ATOM 730 N N . MET A 1 102 ? 20.486 3.406 -25.619 1.00 95.31 102 MET A N 1
ATOM 731 C CA . MET A 1 102 ? 21.353 2.418 -26.265 1.00 95.31 102 MET A CA 1
ATOM 732 C C . MET A 1 102 ? 21.295 2.527 -27.790 1.00 95.31 102 MET A C 1
ATOM 734 O O . MET A 1 102 ? 22.336 2.481 -28.446 1.00 95.31 102 MET A O 1
ATOM 738 N N . VAL A 1 103 ? 20.105 2.716 -28.368 1.00 96.19 103 VAL A N 1
ATOM 739 C CA . VAL A 1 103 ? 19.947 2.946 -29.812 1.00 96.19 103 VAL A CA 1
ATOM 740 C C . VAL A 1 103 ? 20.688 4.213 -30.242 1.00 96.19 103 VAL A C 1
ATOM 742 O O . VAL A 1 103 ? 21.435 4.174 -31.223 1.00 96.19 103 VAL A O 1
ATOM 745 N N . ALA A 1 104 ? 20.544 5.310 -29.494 1.00 95.94 104 ALA A N 1
ATOM 746 C CA . ALA A 1 104 ? 21.260 6.555 -29.756 1.00 95.94 104 ALA A CA 1
ATOM 747 C C . ALA A 1 104 ? 22.785 6.364 -29.668 1.00 95.94 104 ALA A C 1
ATOM 749 O O . ALA A 1 104 ? 23.509 6.785 -30.568 1.00 95.94 104 ALA A O 1
ATOM 750 N N . SER A 1 105 ? 23.275 5.643 -28.654 1.00 96.19 105 SER A N 1
ATOM 751 C CA . SER A 1 105 ? 24.701 5.329 -28.498 1.00 96.19 105 SER A CA 1
ATOM 752 C C . SER A 1 105 ? 25.248 4.492 -29.659 1.00 96.19 105 SER A C 1
ATOM 754 O O . SER A 1 105 ? 26.340 4.754 -30.166 1.00 96.19 105 SER A O 1
ATOM 756 N N . VAL A 1 106 ? 24.486 3.505 -30.143 1.00 94.88 106 VAL A N 1
ATOM 757 C CA . VAL A 1 106 ? 24.870 2.714 -31.323 1.00 94.88 106 VAL A CA 1
ATOM 758 C C . VAL A 1 106 ? 24.972 3.602 -32.563 1.00 94.88 106 VAL A C 1
ATOM 760 O O . VAL A 1 106 ? 25.916 3.449 -33.339 1.00 94.88 106 VAL A O 1
ATOM 763 N N . GLN A 1 107 ? 24.038 4.537 -32.756 1.00 94.56 107 GLN A N 1
ATOM 764 C CA . GLN A 1 107 ? 24.088 5.483 -33.873 1.00 94.56 107 GLN A CA 1
ATOM 765 C C . GLN A 1 107 ? 25.288 6.432 -33.768 1.00 94.56 107 GLN A C 1
ATOM 767 O O . GLN A 1 107 ? 26.001 6.613 -34.754 1.00 94.56 107 GLN A O 1
ATOM 772 N N . GLU A 1 108 ? 25.560 6.974 -32.581 1.00 95.19 108 GLU A N 1
ATOM 773 C CA . GLU A 1 108 ? 26.717 7.839 -32.332 1.00 95.19 108 GLU A CA 1
ATOM 774 C C . GLU A 1 108 ? 28.035 7.105 -32.615 1.00 95.19 108 GLU A C 1
ATOM 776 O O . GLU A 1 108 ? 28.909 7.615 -33.317 1.00 95.19 108 GLU A O 1
ATOM 781 N N . ASN A 1 109 ? 28.169 5.870 -32.130 1.00 94.69 109 ASN A N 1
ATOM 782 C CA . ASN A 1 109 ? 29.360 5.058 -32.366 1.00 94.69 109 ASN A CA 1
ATOM 783 C C . ASN A 1 109 ? 29.525 4.696 -33.846 1.00 94.69 109 ASN A C 1
ATOM 785 O O . ASN A 1 109 ? 30.637 4.764 -34.366 1.00 94.69 109 ASN A O 1
ATOM 789 N N . ARG A 1 110 ? 28.435 4.384 -34.560 1.00 92.31 110 ARG A N 1
ATOM 790 C CA . ARG A 1 110 ? 28.480 4.190 -36.019 1.00 92.31 110 ARG A CA 1
ATOM 791 C C . ARG A 1 110 ? 28.942 5.452 -36.739 1.00 92.31 110 ARG A C 1
ATOM 793 O O . ARG A 1 110 ? 29.780 5.354 -37.628 1.00 92.31 110 ARG A O 1
ATOM 800 N N . ALA A 1 111 ? 28.452 6.624 -36.339 1.00 93.62 111 ALA A N 1
ATOM 801 C CA . ALA A 1 111 ? 28.894 7.889 -36.918 1.00 93.62 111 ALA A CA 1
ATOM 802 C C . ALA A 1 111 ? 30.399 8.120 -36.696 1.00 93.62 111 ALA A C 1
ATOM 804 O O . ALA A 1 111 ? 31.092 8.521 -37.627 1.00 93.62 111 ALA A O 1
ATOM 805 N N . LYS A 1 112 ? 30.928 7.796 -35.507 1.00 94.31 112 LYS A N 1
ATOM 806 C CA . LYS A 1 112 ? 32.375 7.860 -35.220 1.00 94.31 112 LYS A CA 1
ATOM 807 C C . LYS A 1 112 ? 33.191 6.925 -36.113 1.00 94.31 112 LYS A C 1
ATOM 809 O O . LYS A 1 112 ? 34.220 7.346 -36.631 1.00 94.31 112 LYS A O 1
ATOM 814 N N . VAL A 1 113 ? 32.724 5.692 -36.328 1.00 93.25 113 VAL A N 1
ATOM 815 C CA . VAL A 1 113 ? 33.385 4.741 -37.241 1.00 93.25 113 VAL A CA 1
ATOM 816 C C . VAL A 1 113 ? 33.406 5.289 -38.666 1.00 93.25 113 VAL A C 1
ATOM 818 O O . VAL A 1 113 ? 34.463 5.320 -39.282 1.00 93.25 113 VAL A O 1
ATOM 821 N N . VAL A 1 114 ? 32.278 5.806 -39.159 1.00 92.75 114 VAL A N 1
ATOM 822 C CA . VAL A 1 114 ? 32.195 6.392 -40.507 1.00 92.75 114 VAL A CA 1
ATOM 823 C C . VAL A 1 114 ? 33.110 7.613 -40.652 1.00 92.75 114 VAL A C 1
ATOM 825 O O . VAL A 1 114 ? 33.749 7.780 -41.689 1.00 92.75 114 VAL A O 1
ATOM 828 N N . LEU A 1 115 ? 33.210 8.463 -39.624 1.00 91.56 115 LEU A N 1
ATOM 829 C CA . LEU A 1 115 ? 34.138 9.598 -39.625 1.00 91.56 115 LEU A CA 1
ATOM 830 C C . LEU A 1 115 ? 35.597 9.136 -39.720 1.00 91.56 115 LEU A C 1
ATOM 832 O O . LEU A 1 115 ? 36.334 9.673 -40.543 1.00 91.56 115 LEU A O 1
ATOM 836 N N . ALA A 1 116 ? 35.987 8.122 -38.943 1.00 91.31 116 ALA A N 1
ATOM 837 C CA . ALA A 1 116 ? 37.331 7.548 -38.993 1.00 91.31 116 ALA A CA 1
ATOM 838 C C . ALA A 1 116 ? 37.621 6.865 -40.344 1.00 91.31 116 ALA A C 1
ATOM 840 O O . ALA A 1 116 ? 38.685 7.055 -40.928 1.00 91.31 116 ALA A O 1
ATOM 841 N N . GLU A 1 117 ? 36.659 6.125 -40.902 1.00 87.75 117 GLU A N 1
ATOM 842 C CA . GLU A 1 117 ? 36.784 5.535 -42.240 1.00 87.75 117 GLU A CA 1
ATOM 843 C C . GLU A 1 117 ? 36.934 6.609 -43.323 1.00 87.75 117 GLU A C 1
ATOM 845 O O . GLU A 1 117 ? 37.707 6.428 -44.261 1.00 87.75 117 GLU A O 1
ATOM 850 N N . ALA A 1 118 ? 36.258 7.754 -43.186 1.00 89.88 118 ALA A N 1
ATOM 851 C CA . ALA A 1 118 ? 3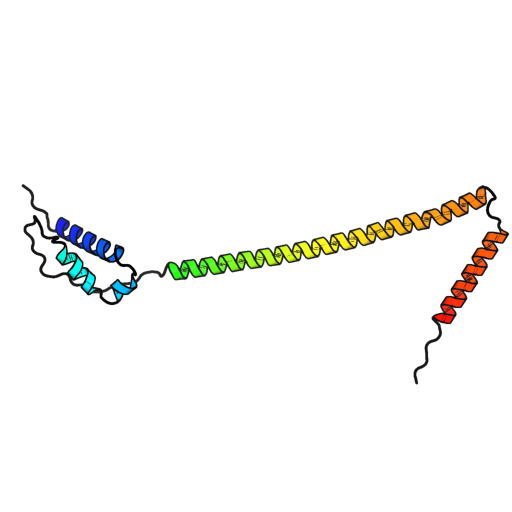6.366 8.869 -44.124 1.00 89.88 118 ALA A CA 1
ATOM 852 C C . ALA A 1 118 ? 37.731 9.585 -44.084 1.00 89.88 118 ALA A C 1
ATOM 854 O O . ALA A 1 118 ? 38.089 10.265 -45.052 1.00 89.88 118 ALA A O 1
ATOM 855 N N . GLU A 1 119 ? 38.513 9.443 -43.010 1.00 91.06 119 GLU A N 1
ATOM 856 C CA . GLU A 1 119 ? 39.884 9.966 -42.941 1.00 91.06 119 GLU A CA 1
ATOM 857 C C . GLU A 1 119 ? 40.841 9.185 -43.849 1.00 91.06 119 GLU A C 1
ATOM 859 O O . GLU A 1 119 ? 41.742 9.781 -44.439 1.00 91.06 119 GLU A O 1
ATOM 864 N N . VAL A 1 120 ? 40.606 7.885 -44.064 1.00 87.69 120 VAL A N 1
ATOM 865 C CA . VAL A 1 120 ? 41.486 7.027 -44.875 1.00 87.69 120 VAL A CA 1
ATOM 866 C C . VAL A 1 120 ? 41.539 7.477 -46.349 1.00 87.69 120 VAL A C 1
ATOM 868 O O . VAL A 1 120 ? 42.640 7.700 -46.858 1.00 87.69 120 VAL A O 1
ATOM 871 N N . PRO A 1 121 ? 40.413 7.717 -47.058 1.00 86.88 121 PRO A N 1
ATOM 872 C CA . PRO A 1 121 ? 40.432 8.289 -48.404 1.00 86.88 121 PRO A CA 1
ATOM 873 C C . PRO A 1 121 ? 41.058 9.679 -48.476 1.00 86.88 121 PRO A C 1
ATOM 875 O O . PRO A 1 121 ? 41.738 9.983 -49.455 1.00 86.88 121 PRO A O 1
ATOM 878 N N . LYS A 1 122 ? 40.851 10.526 -47.458 1.00 88.62 122 LYS A N 1
ATOM 879 C CA . LYS A 1 122 ? 41.450 11.868 -47.412 1.00 88.62 122 LYS A CA 1
ATOM 880 C C . LYS A 1 122 ? 42.971 11.786 -47.301 1.00 88.62 122 LYS A C 1
ATOM 882 O O . LYS A 1 122 ? 43.658 12.439 -48.084 1.00 88.62 122 LYS A O 1
ATOM 887 N N . ALA A 1 123 ? 43.478 10.942 -46.404 1.00 87.62 123 ALA A N 1
ATOM 888 C CA . ALA A 1 123 ? 44.905 10.688 -46.244 1.00 87.62 123 ALA A CA 1
ATOM 889 C C . ALA A 1 123 ? 45.513 10.059 -47.509 1.00 87.62 123 ALA 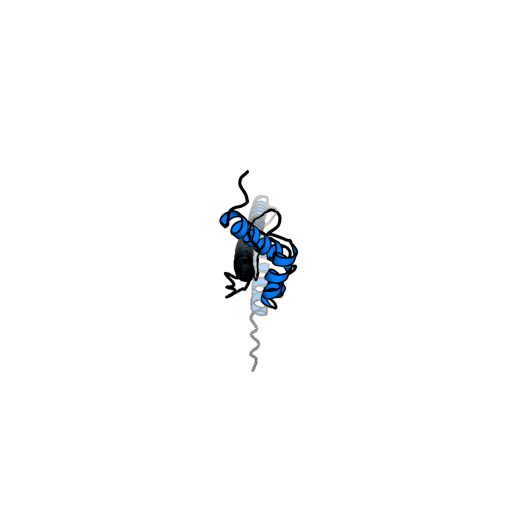A C 1
ATOM 891 O O . ALA A 1 123 ? 46.574 10.485 -47.958 1.00 87.62 123 ALA A O 1
ATOM 892 N N . MET A 1 124 ? 44.815 9.115 -48.157 1.00 84.56 124 MET A N 1
ATOM 893 C CA . MET A 1 124 ? 45.246 8.567 -49.451 1.00 84.56 124 MET A CA 1
ATOM 894 C C . MET A 1 124 ? 45.311 9.650 -50.535 1.00 84.56 124 MET A C 1
ATOM 896 O O . MET A 1 124 ? 46.302 9.736 -51.256 1.00 84.56 124 MET A O 1
ATOM 900 N N . ALA A 1 125 ? 44.293 10.510 -50.642 1.00 85.75 125 ALA A N 1
ATOM 901 C CA . ALA A 1 125 ? 44.276 11.619 -51.597 1.00 85.75 125 ALA A CA 1
ATOM 902 C C . ALA A 1 125 ? 45.401 12.637 -51.336 1.00 85.75 125 ALA A C 1
ATOM 904 O O . ALA A 1 125 ? 45.934 13.240 -52.268 1.00 85.75 125 ALA A O 1
ATOM 905 N N . GLU A 1 126 ? 45.777 12.843 -50.077 1.00 87.06 126 GLU A N 1
ATOM 906 C CA . GLU A 1 126 ? 46.927 13.659 -49.703 1.00 87.06 126 GLU A CA 1
ATOM 907 C C . GLU A 1 126 ? 48.259 12.991 -50.069 1.00 87.06 126 GLU A C 1
ATOM 909 O O . GLU A 1 126 ? 49.098 13.639 -50.693 1.00 87.06 126 GLU A O 1
ATOM 914 N N . ALA A 1 127 ? 48.411 11.687 -49.823 1.00 86.38 127 ALA A N 1
ATOM 915 C CA . ALA A 1 127 ? 49.586 10.917 -50.233 1.00 86.38 127 ALA A CA 1
ATOM 916 C C . ALA A 1 127 ? 49.791 10.911 -51.762 1.00 86.38 127 ALA A C 1
ATOM 918 O O . ALA A 1 127 ? 50.929 11.015 -52.225 1.00 86.38 127 ALA A O 1
ATOM 919 N N . PHE A 1 128 ? 48.709 10.865 -52.554 1.00 84.19 128 PHE A N 1
ATOM 920 C CA . PHE A 1 128 ? 48.779 11.042 -54.012 1.00 84.19 128 PHE A CA 1
ATOM 921 C C . PHE A 1 128 ? 49.260 12.442 -54.410 1.00 84.19 128 PHE A C 1
ATOM 923 O O . PHE A 1 128 ? 50.076 12.570 -55.319 1.00 84.19 128 PHE A O 1
ATOM 930 N N . ARG A 1 129 ? 48.776 13.498 -53.740 1.00 85.31 129 ARG A N 1
ATOM 931 C CA . ARG A 1 129 ? 49.175 14.887 -54.035 1.00 85.31 129 ARG A CA 1
ATOM 932 C C . ARG A 1 129 ? 50.623 15.182 -53.652 1.00 85.31 129 ARG A C 1
ATOM 934 O O . ARG A 1 129 ? 51.293 15.913 -54.371 1.00 85.31 129 ARG A O 1
ATOM 941 N N . GLN A 1 130 ? 51.097 14.618 -52.544 1.00 88.31 130 GLN A N 1
ATOM 942 C CA . GLN A 1 130 ? 52.473 14.775 -52.059 1.00 88.31 130 GLN A CA 1
ATOM 943 C C . GLN A 1 130 ? 53.477 13.864 -52.793 1.00 88.31 130 GLN A C 1
ATOM 945 O O . GLN A 1 130 ? 54.681 13.986 -52.586 1.00 88.31 130 GLN A O 1
ATOM 950 N N . GLY A 1 131 ? 53.006 12.966 -53.668 1.00 81.81 131 GLY A N 1
ATOM 951 C CA . GLY A 1 131 ? 53.855 12.065 -54.455 1.00 81.81 131 GLY A CA 1
ATOM 952 C C . GLY A 1 131 ? 54.374 10.844 -53.686 1.00 81.81 131 GLY A C 1
ATOM 953 O O . GLY A 1 131 ? 55.244 10.137 -54.187 1.00 81.81 131 GLY A O 1
ATOM 954 N N . HIS A 1 132 ? 53.841 10.572 -52.491 1.00 82.31 132 HIS A N 1
ATOM 955 C CA . HIS A 1 132 ? 54.201 9.407 -51.676 1.00 82.31 132 HIS A CA 1
ATOM 956 C C . HIS A 1 132 ? 53.537 8.105 -52.148 1.00 82.31 132 HIS A C 1
ATOM 958 O O . HIS A 1 132 ? 53.979 7.027 -51.756 1.00 82.31 132 HIS A O 1
ATOM 964 N N . LEU A 1 133 ? 52.495 8.188 -52.985 1.00 80.69 133 LEU A N 1
ATOM 965 C CA . LEU A 1 133 ? 51.807 7.031 -53.559 1.00 80.69 133 LEU A CA 1
ATOM 966 C C . LEU A 1 133 ? 51.675 7.171 -55.082 1.00 80.69 133 LEU A C 1
ATOM 968 O O . LEU A 1 133 ? 51.159 8.173 -55.579 1.00 80.69 133 LEU A O 1
ATOM 972 N N . GLY A 1 134 ? 52.137 6.165 -55.831 1.00 84.62 134 GLY A N 1
ATOM 973 C CA . GLY A 1 134 ? 52.106 6.167 -57.293 1.00 84.62 134 GLY A CA 1
ATOM 974 C C . GLY A 1 134 ? 50.823 5.579 -57.890 1.00 84.62 134 GLY A C 1
ATOM 975 O O . GLY A 1 134 ? 50.120 4.777 -57.274 1.00 84.62 134 GLY A O 1
ATOM 976 N N . ILE A 1 135 ? 50.549 5.908 -59.157 1.00 80.94 135 ILE A N 1
ATOM 977 C CA . ILE A 1 135 ? 49.413 5.354 -59.920 1.00 80.94 135 ILE A CA 1
ATOM 978 C C . ILE A 1 135 ? 49.515 3.821 -60.031 1.00 80.94 135 ILE A C 1
ATOM 980 O O . ILE A 1 135 ? 48.518 3.117 -59.876 1.00 80.94 135 ILE A O 1
ATOM 984 N N . MET A 1 136 ? 50.724 3.285 -60.236 1.00 84.38 136 MET A N 1
ATOM 985 C CA . MET A 1 136 ? 50.955 1.835 -60.308 1.00 84.38 136 MET A CA 1
ATOM 986 C C . MET A 1 136 ? 50.704 1.121 -58.971 1.00 84.38 136 MET A C 1
ATOM 988 O O . MET A 1 136 ? 50.304 -0.044 -58.967 1.00 84.38 136 MET A O 1
ATOM 992 N N . ASP A 1 137 ? 50.895 1.806 -57.841 1.00 81.88 137 ASP A N 1
ATOM 993 C CA . ASP A 1 137 ? 50.626 1.252 -56.509 1.00 81.88 137 ASP A CA 1
ATOM 994 C C . ASP A 1 137 ? 49.123 1.225 -56.217 1.00 81.88 137 ASP A C 1
ATOM 996 O O . ASP A 1 137 ? 48.614 0.233 -55.696 1.00 81.88 137 ASP A O 1
ATOM 1000 N N . TYR A 1 138 ? 48.384 2.242 -56.669 1.00 82.62 138 TYR A N 1
ATOM 1001 C CA . TYR A 1 138 ? 46.920 2.247 -56.624 1.00 82.62 138 TYR A CA 1
ATOM 1002 C C . TYR A 1 138 ? 46.299 1.105 -57.433 1.00 82.62 138 TYR A C 1
ATOM 1004 O O . TYR A 1 138 ? 45.418 0.399 -56.941 1.00 82.62 138 TYR A O 1
ATOM 1012 N N . TYR A 1 139 ? 46.770 0.890 -58.668 1.00 84.88 139 TYR A N 1
ATOM 1013 C CA . TYR A 1 139 ? 46.296 -0.217 -59.501 1.00 84.88 139 TYR A CA 1
ATOM 1014 C C . TYR A 1 139 ? 46.623 -1.579 -58.879 1.00 84.88 139 TYR A C 1
ATOM 1016 O O . TYR A 1 139 ? 45.768 -2.463 -58.886 1.00 84.88 139 TYR A O 1
ATOM 1024 N N . ARG A 1 140 ? 47.808 -1.743 -58.270 1.00 86.75 140 ARG A N 1
ATOM 1025 C CA . ARG A 1 140 ? 48.144 -2.962 -57.514 1.00 86.75 140 ARG A CA 1
ATOM 1026 C C . ARG A 1 140 ? 47.212 -3.182 -56.326 1.00 86.75 140 ARG A C 1
ATOM 1028 O O . ARG A 1 140 ? 46.690 -4.283 -56.179 1.00 86.75 140 ARG A O 1
ATOM 1035 N N . MET A 1 141 ? 46.943 -2.148 -55.529 1.00 86.88 141 MET A N 1
ATOM 1036 C CA . MET A 1 141 ? 45.998 -2.230 -54.409 1.00 86.88 141 MET A CA 1
ATOM 1037 C C . MET A 1 141 ? 44.589 -2.614 -54.887 1.00 86.88 141 MET A C 1
ATOM 1039 O O . MET A 1 141 ? 43.953 -3.497 -54.315 1.00 86.88 141 MET A O 1
ATOM 1043 N N . LYS A 1 142 ? 44.113 -1.999 -55.976 1.00 86.56 142 LYS A N 1
ATOM 1044 C CA . LYS A 1 142 ? 42.801 -2.301 -56.561 1.00 86.56 142 LYS A CA 1
ATOM 1045 C C . LYS A 1 142 ? 42.707 -3.748 -57.055 1.00 86.56 142 LYS A C 1
ATOM 1047 O O . LYS A 1 142 ? 41.676 -4.382 -56.848 1.00 86.56 142 LYS A O 1
ATOM 1052 N N . ASN A 1 143 ? 43.779 -4.277 -57.645 1.00 90.06 143 ASN A N 1
ATOM 1053 C CA . ASN A 1 143 ? 43.841 -5.670 -58.092 1.00 90.06 143 ASN A CA 1
ATOM 1054 C C . ASN A 1 143 ? 43.826 -6.648 -56.910 1.00 90.06 143 ASN A C 1
ATOM 1056 O O . ASN A 1 143 ? 43.053 -7.598 -56.927 1.00 90.06 143 ASN A O 1
ATOM 1060 N N . ILE A 1 144 ? 44.594 -6.380 -55.847 1.00 90.31 144 ILE A N 1
ATOM 1061 C CA . ILE A 1 144 ? 44.586 -7.213 -54.631 1.00 90.31 144 ILE A CA 1
ATOM 1062 C C . ILE A 1 144 ? 43.193 -7.219 -53.980 1.00 90.31 144 ILE A C 1
ATOM 1064 O O . ILE A 1 144 ? 42.708 -8.273 -53.565 1.00 90.31 144 ILE A O 1
ATOM 1068 N N . ASN A 1 145 ? 42.513 -6.068 -53.931 1.00 89.75 145 ASN A N 1
ATOM 1069 C CA . ASN A 1 145 ? 41.146 -5.979 -53.408 1.00 89.75 145 ASN A CA 1
ATOM 1070 C C . ASN A 1 145 ? 40.141 -6.755 -54.275 1.00 89.75 145 ASN A C 1
ATOM 1072 O O . ASN A 1 145 ? 39.232 -7.392 -53.737 1.00 89.75 145 ASN A O 1
ATOM 1076 N N . ALA A 1 146 ? 40.302 -6.727 -55.602 1.00 89.38 146 ALA A N 1
ATOM 1077 C CA . ALA A 1 146 ? 39.477 -7.502 -56.526 1.00 89.38 146 ALA A CA 1
ATOM 1078 C C . ALA A 1 146 ? 39.695 -9.012 -56.341 1.00 89.38 146 ALA A C 1
ATOM 1080 O O . ALA A 1 146 ? 38.724 -9.752 -56.202 1.00 89.38 146 ALA A O 1
ATOM 1081 N N . ASP A 1 147 ? 40.949 -9.456 -56.237 1.00 89.69 147 ASP A N 1
ATOM 1082 C CA . ASP A 1 147 ? 41.302 -10.856 -55.976 1.00 89.69 147 ASP A CA 1
ATOM 1083 C C . ASP A 1 147 ? 40.775 -11.340 -54.622 1.00 89.69 147 ASP A C 1
ATOM 1085 O O . ASP A 1 147 ? 40.254 -12.451 -54.514 1.00 89.69 147 ASP A O 1
ATOM 1089 N N . THR A 1 148 ? 40.854 -10.495 -53.592 1.00 88.62 148 THR A N 1
ATOM 1090 C CA . THR A 1 148 ? 40.317 -10.797 -52.257 1.00 88.62 148 THR A CA 1
ATOM 1091 C C . THR A 1 148 ? 38.793 -10.921 -52.296 1.00 88.62 148 THR A C 1
ATOM 1093 O O . THR A 1 148 ? 38.246 -11.900 -51.797 1.00 88.62 148 THR A O 1
ATOM 1096 N N . SER A 1 149 ? 38.104 -9.997 -52.972 1.00 87.81 149 SER A N 1
ATOM 1097 C CA . SER A 1 149 ? 36.642 -10.042 -53.129 1.00 87.81 149 SER A CA 1
ATOM 1098 C C . SER A 1 149 ? 36.187 -11.276 -53.919 1.00 87.81 149 SER A C 1
ATOM 1100 O O . SER A 1 149 ? 35.202 -11.920 -53.558 1.00 87.81 149 SER A O 1
ATOM 1102 N N . MET A 1 150 ? 36.927 -11.647 -54.973 1.00 87.88 150 MET A N 1
ATOM 1103 C CA . MET A 1 150 ? 36.686 -12.879 -55.728 1.00 87.88 150 MET A CA 1
ATOM 1104 C C . MET A 1 150 ? 36.863 -14.113 -54.836 1.00 87.88 150 MET A C 1
ATOM 1106 O O . MET A 1 150 ? 35.978 -14.968 -54.811 1.00 87.88 150 MET A O 1
ATOM 1110 N N . ARG A 1 151 ? 37.938 -14.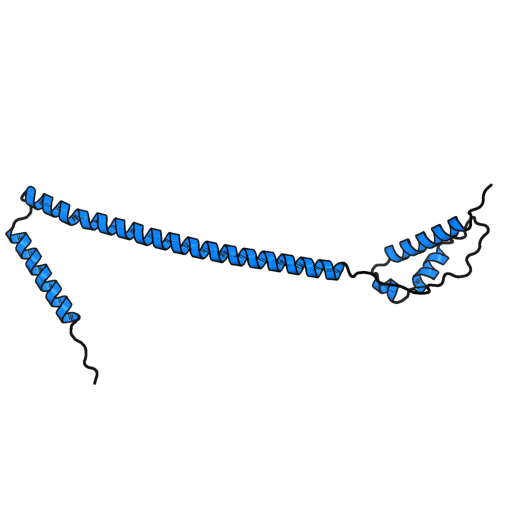188 -54.042 1.00 87.50 151 ARG A N 1
ATOM 1111 C CA . ARG A 1 151 ? 38.169 -15.294 -53.095 1.00 87.50 151 ARG A CA 1
ATOM 1112 C C . ARG A 1 151 ? 37.067 -15.410 -52.043 1.00 87.50 151 ARG A C 1
ATOM 1114 O O . ARG A 1 151 ? 36.575 -16.514 -51.825 1.00 87.50 151 ARG A O 1
ATOM 1121 N N . ASP A 1 152 ? 36.629 -14.299 -51.456 1.00 85.06 152 ASP A N 1
ATOM 1122 C CA . ASP A 1 152 ? 35.532 -14.286 -50.480 1.00 85.06 152 ASP A CA 1
ATOM 1123 C C . ASP A 1 152 ? 34.207 -14.752 -51.096 1.00 85.06 152 ASP A C 1
ATOM 1125 O O . ASP A 1 152 ? 33.446 -15.487 -50.462 1.00 85.06 152 ASP A O 1
ATOM 1129 N N . SER A 1 153 ? 33.927 -14.355 -52.342 1.00 83.69 153 SER A N 1
ATOM 1130 C CA . SER A 1 153 ? 32.722 -14.789 -53.057 1.00 83.69 153 SER A CA 1
ATOM 1131 C C . SER A 1 153 ? 32.736 -16.286 -53.384 1.00 83.69 153 SER A C 1
ATOM 1133 O O . SER A 1 153 ? 31.708 -16.944 -53.244 1.00 83.69 153 SER A O 1
ATOM 1135 N N . ILE A 1 154 ? 33.901 -16.849 -53.727 1.00 82.19 154 ILE A N 1
ATOM 1136 C CA . ILE A 1 154 ? 34.085 -18.290 -53.958 1.00 82.19 154 ILE A CA 1
ATOM 1137 C C . ILE A 1 154 ? 33.955 -19.063 -52.636 1.00 82.19 154 ILE A C 1
ATOM 1139 O O . ILE A 1 154 ? 33.304 -20.105 -52.596 1.00 82.19 154 ILE A O 1
ATOM 1143 N N . ALA A 1 155 ? 34.501 -18.534 -51.537 1.00 81.44 155 ALA A N 1
ATOM 1144 C CA . ALA A 1 155 ? 34.402 -19.145 -50.211 1.00 81.44 155 ALA A CA 1
ATOM 1145 C C . ALA A 1 155 ? 32.963 -19.155 -49.659 1.00 81.44 155 ALA A C 1
ATOM 1147 O O . ALA A 1 155 ? 32.561 -20.117 -49.009 1.00 81.44 155 ALA A O 1
ATOM 1148 N N . LYS A 1 156 ? 32.166 -18.114 -49.942 1.00 74.31 156 LYS A N 1
ATOM 1149 C CA . LYS A 1 156 ? 30.736 -18.042 -49.576 1.00 74.31 156 LYS A CA 1
ATOM 1150 C C . LYS A 1 156 ? 29.810 -18.744 -50.582 1.00 74.31 156 LYS A C 1
ATOM 1152 O O . LYS A 1 156 ? 28.648 -18.981 -50.269 1.00 74.31 156 LYS A O 1
ATOM 1157 N N . GLY A 1 157 ? 30.309 -19.049 -51.780 1.00 61.59 157 GLY A N 1
ATOM 1158 C CA . GLY A 1 157 ? 29.552 -19.542 -52.933 1.00 61.59 157 GLY A CA 1
ATOM 1159 C C . GLY A 1 157 ? 29.506 -21.061 -53.106 1.00 61.59 157 GLY A C 1
ATOM 1160 O O . GLY A 1 157 ? 29.063 -21.515 -54.157 1.00 61.59 157 GLY A O 1
ATOM 1161 N N . SER A 1 158 ? 29.921 -21.848 -52.110 1.00 54.69 158 SER A N 1
ATOM 1162 C CA . SER A 1 158 ? 29.704 -23.301 -52.093 1.00 54.69 158 SER A CA 1
ATOM 1163 C C . SER A 1 158 ? 28.472 -23.641 -51.245 1.00 54.69 158 SER A C 1
ATOM 1165 O O . SER A 1 158 ? 28.618 -23.905 -50.051 1.00 54.69 158 SER A O 1
ATOM 1167 N N . PRO A 1 159 ? 27.245 -23.645 -51.801 1.00 55.25 159 PRO A N 1
ATOM 1168 C CA . PRO A 1 159 ? 26.157 -24.359 -51.163 1.00 55.25 159 PRO A CA 1
ATOM 1169 C C . PRO A 1 159 ? 26.490 -25.852 -51.244 1.00 55.25 159 PRO A C 1
ATOM 1171 O O . PRO A 1 159 ? 26.476 -26.445 -52.323 1.00 55.25 159 PRO A O 1
ATOM 1174 N N . GLU A 1 160 ? 26.803 -26.464 -50.101 1.00 56.81 160 GLU A N 1
ATOM 1175 C CA . GLU A 1 160 ? 26.647 -27.907 -49.922 1.00 56.81 160 GLU A CA 1
ATOM 1176 C C . GLU A 1 160 ? 25.224 -28.270 -50.369 1.00 56.81 160 GLU A C 1
ATOM 1178 O O . GLU A 1 160 ? 24.246 -27.994 -49.670 1.00 56.81 160 GLU A O 1
ATOM 1183 N N . LYS A 1 161 ? 25.092 -28.884 -51.549 1.00 55.03 161 LYS A N 1
ATOM 1184 C CA . LYS A 1 161 ? 23.932 -29.721 -51.844 1.00 55.03 161 LYS A CA 1
ATOM 1185 C C . LYS A 1 161 ? 23.969 -30.866 -50.835 1.00 55.03 161 LYS A C 1
ATOM 1187 O O . LYS A 1 161 ? 24.709 -31.826 -51.017 1.00 55.03 161 LYS A O 1
ATOM 1192 N N . ARG A 1 162 ? 23.210 -30.724 -49.751 1.00 51.09 162 ARG A N 1
ATOM 1193 C CA . ARG A 1 162 ? 22.821 -31.847 -48.901 1.00 51.09 162 ARG A CA 1
ATOM 1194 C C . ARG A 1 162 ? 21.709 -32.595 -49.633 1.00 51.09 162 ARG A C 1
ATOM 1196 O O . ARG A 1 162 ? 20.580 -32.109 -49.670 1.00 51.09 162 ARG A O 1
ATOM 1203 N N . GLU A 1 163 ? 22.081 -33.694 -50.283 1.00 40.16 163 GLU A N 1
ATOM 1204 C CA . GLU A 1 163 ? 21.174 -34.823 -50.541 1.00 40.16 163 GLU A CA 1
ATOM 1205 C C . GLU A 1 163 ? 21.030 -35.669 -49.272 1.00 40.16 163 GLU A C 1
ATOM 1207 O O . GLU A 1 163 ? 22.023 -35.759 -48.508 1.00 40.16 163 GLU A O 1
#

Secondary structure (DSSP, 8-state):
-PPBPHHHHHHHHHHHHHHHHHTSS-HHHHHH-THHHHHHHHTT-TTTTBS----------------HHHHHHHHHHHHHHHHHHHHHHHHHHHHHHHHHHHHHHHHHHHHHHHHHHHHHHHHHHHHHHTTSS-HHHHHHHHHHHHHHHHHHHHHH-------

pLDDT: mean 87.25, std 9.63, range [40.16, 97.19]

Sequence (163 aa):
IGGATEETIIARVGEGIVTTIGSAITYKSVLENPDGISKAVLSKGLDAGTAFEILSIDIADVDVGVNVGAQLQGAQAEADLKRAKAEAEKRRAMAVAREQEMVASVQENRAKVVLAEAEVPKAMAEAFRQGHLGIMDYYRMKNINADTSMRDSIAKGSPEKRE

Foldseek 3Di:
DDFDDPVQLVVLLVVLLVVVCVPDPDVVVCVVPVVVSFVSSVVVPSCPRHPDDDPGDDDPDDDDDDPVVVVVVVVVVVVVVVVVVVVVVVVVVVVVVVVVVVVVVVVVVVVVVVVVVVVVVVVVVVCVVVVVDDPVNVVVVVVVVVVVVVVVCVVVVDDPPDD

Radius of gyration: 47.86 Å; chains: 1; bounding box: 87×56×110 Å